Protein AF-A0A8J3QL32-F1 (afdb_monomer_lite)

Foldseek 3Di:
DDPDPVPPPQDAQPPPRDTCVFFPWDDDPPDGIHTQQNVQVVVVVVCVVVVHDAPVVGSPVVGDTDD

Radius of gyration: 14.71 Å; chains: 1; bounding box: 38×20×43 Å

Organism: NCBI:txid556532

pLDDT: mean 77.41, std 13.1, range [40.88, 90.94]

InterPro domains:
  IPR010603 ATP-dependent Clp protease ATP-binding subunit ClpX, zinc ribbon domain [PF06689] (12-47)
  IPR038366 Zinc finger, ClpX C4-type superfamily [G3DSA:6.20.220.10] (4-50)
  IPR059188 ClpX-like, zinc ribbon domain [PS51902] (1-54)

Structure (mmCIF, N/CA/C/O backbone):
data_AF-A0A8J3QL32-F1
#
_entry.id   AF-A0A8J3QL32-F1
#
loop_
_atom_site.group_PDB
_atom_site.id
_atom_site.type_symbol
_atom_site.label_atom_id
_atom_site.label_alt_id
_atom_site.label_comp_id
_atom_site.label_asym_id
_atom_site.label_entity_id
_atom_site.label_seq_id
_atom_site.pdbx_PDB_ins_code
_atom_site.Cartn_x
_atom_site.Cartn_y
_atom_site.Cartn_z
_atom_site.occupancy
_atom_site.B_iso_or_equiv
_atom_site.auth_seq_id
_atom_site.auth_comp_id
_atom_site.auth_asym_id
_atom_site.auth_atom_id
_atom_site.pdbx_PDB_model_num
ATOM 1 N N . MET A 1 1 ? 21.370 14.260 -26.216 1.00 40.88 1 MET A N 1
ATOM 2 C CA . MET A 1 1 ? 20.653 12.978 -26.089 1.00 40.88 1 MET A CA 1
ATOM 3 C C . MET A 1 1 ? 19.226 13.346 -25.777 1.00 40.88 1 MET A C 1
ATOM 5 O O . MET A 1 1 ? 19.010 14.048 -24.802 1.00 40.88 1 MET A O 1
ATOM 9 N N . VAL A 1 2 ? 18.314 13.057 -26.698 1.00 48.25 2 VAL A N 1
ATOM 10 C CA . VAL A 1 2 ? 16.890 13.323 -26.506 1.00 48.25 2 VAL A CA 1
ATOM 11 C C . VAL A 1 2 ? 16.378 12.318 -25.478 1.00 48.25 2 VAL A C 1
ATOM 13 O O . VAL A 1 2 ? 16.511 11.116 -25.694 1.00 48.25 2 VAL A O 1
ATOM 16 N N . ASP A 1 3 ? 15.884 12.807 -24.342 1.00 47.69 3 ASP A N 1
ATOM 17 C CA . ASP A 1 3 ? 15.071 12.010 -23.428 1.00 47.69 3 ASP A CA 1
ATOM 18 C C . ASP A 1 3 ? 13.835 11.558 -24.208 1.00 47.69 3 ASP A C 1
ATOM 20 O O . ASP A 1 3 ? 12.960 12.350 -24.561 1.00 47.69 3 ASP A O 1
ATOM 24 N N . ASP A 1 4 ? 13.847 10.282 -24.574 1.00 47.84 4 ASP A N 1
ATOM 25 C CA . ASP A 1 4 ? 12.771 9.606 -25.271 1.00 47.84 4 ASP A CA 1
ATOM 26 C C . ASP A 1 4 ? 11.529 9.566 -24.356 1.00 47.84 4 ASP A C 1
ATOM 28 O O . ASP A 1 4 ? 11.580 8.966 -23.279 1.00 47.84 4 ASP A O 1
ATOM 32 N N . PRO A 1 5 ? 10.398 10.184 -24.741 1.00 49.47 5 PRO A N 1
ATOM 33 C CA . PRO A 1 5 ? 9.201 10.239 -23.901 1.00 49.47 5 PRO A CA 1
ATOM 34 C C .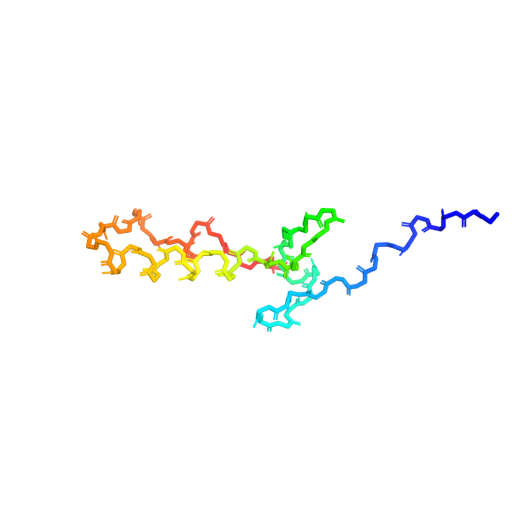 PRO A 1 5 ? 8.516 8.872 -23.733 1.00 49.47 5 PRO A C 1
ATOM 36 O O . PRO A 1 5 ? 7.552 8.767 -22.979 1.00 49.47 5 PRO A O 1
ATOM 39 N N . SER A 1 6 ? 8.994 7.818 -24.404 1.00 49.50 6 SER A N 1
ATOM 40 C CA . SER A 1 6 ? 8.546 6.431 -24.212 1.00 49.50 6 SER A CA 1
ATOM 41 C C . SER A 1 6 ? 9.228 5.760 -23.017 1.00 49.50 6 SER A C 1
ATOM 43 O O . SER A 1 6 ? 8.829 4.666 -22.619 1.00 49.50 6 SER A O 1
ATOM 45 N N . GLN A 1 7 ? 10.198 6.425 -22.384 1.00 48.47 7 GLN A N 1
ATOM 46 C CA . GLN A 1 7 ? 10.842 5.990 -21.149 1.00 48.47 7 GLN A CA 1
ATOM 47 C C . GLN A 1 7 ? 9.983 6.302 -19.908 1.00 48.47 7 GLN A C 1
ATOM 49 O O . GLN A 1 7 ? 10.491 6.662 -18.848 1.00 48.47 7 GLN A O 1
ATOM 54 N N . PHE A 1 8 ? 8.661 6.109 -20.002 1.00 50.84 8 PHE A N 1
ATOM 55 C CA . PHE A 1 8 ? 7.852 5.792 -18.824 1.00 50.84 8 PHE A CA 1
ATOM 56 C C . PHE A 1 8 ? 8.275 4.397 -18.373 1.00 50.84 8 PHE A C 1
ATOM 58 O O . PHE A 1 8 ? 7.602 3.405 -18.654 1.00 50.84 8 PHE A O 1
ATOM 65 N N . SER A 1 9 ? 9.458 4.346 -17.759 1.00 59.78 9 SER A N 1
ATOM 66 C CA . SER A 1 9 ? 10.138 3.162 -17.268 1.00 59.78 9 SER A CA 1
ATOM 67 C C . SER A 1 9 ? 9.122 2.247 -16.619 1.00 59.78 9 SER A C 1
ATOM 69 O O . SER A 1 9 ? 8.214 2.714 -15.928 1.00 59.78 9 SER A O 1
ATOM 71 N N . ASP A 1 10 ? 9.232 0.953 -16.877 1.00 68.62 10 ASP A N 1
ATOM 72 C CA . ASP A 1 10 ? 8.318 -0.022 -16.317 1.00 68.62 10 ASP A CA 1
ATOM 73 C C . ASP A 1 10 ? 8.529 -0.081 -14.797 1.00 68.62 10 ASP A C 1
ATOM 75 O O . ASP A 1 10 ? 9.381 -0.798 -14.278 1.00 68.62 10 ASP A O 1
ATOM 79 N N . VAL A 1 11 ? 7.837 0.810 -14.087 1.00 77.06 11 VAL A N 1
ATOM 80 C CA . VAL A 1 11 ? 8.053 1.048 -12.669 1.00 77.06 11 VAL A CA 1
ATOM 81 C C . VAL A 1 11 ? 7.300 -0.021 -11.902 1.00 77.06 11 VAL A C 1
ATOM 83 O O . VAL A 1 11 ? 6.070 -0.101 -11.956 1.00 77.06 11 VAL A O 1
ATOM 86 N N . THR A 1 12 ? 8.048 -0.821 -11.155 1.00 85.00 12 THR A N 1
ATOM 87 C CA . THR A 1 12 ? 7.512 -1.855 -10.281 1.00 85.00 12 THR A CA 1
ATOM 88 C C . THR A 1 12 ? 7.409 -1.354 -8.850 1.00 85.00 12 THR A C 1
ATOM 90 O O . THR A 1 12 ? 8.232 -0.583 -8.354 1.00 85.00 12 THR A O 1
ATOM 93 N N . CYS A 1 13 ? 6.362 -1.793 -8.159 1.00 86.88 13 CYS A N 1
ATOM 94 C CA . CYS A 1 13 ? 6.243 -1.554 -6.733 1.00 86.88 13 CYS A CA 1
ATOM 95 C C . CYS A 1 13 ? 7.295 -2.367 -5.973 1.00 86.88 13 CYS A C 1
ATOM 97 O O . CYS A 1 13 ? 7.312 -3.590 -6.072 1.00 86.88 13 CYS A O 1
ATOM 99 N N . SER A 1 14 ? 8.089 -1.715 -5.128 1.00 85.94 14 SER A N 1
ATOM 100 C CA . SER A 1 14 ? 9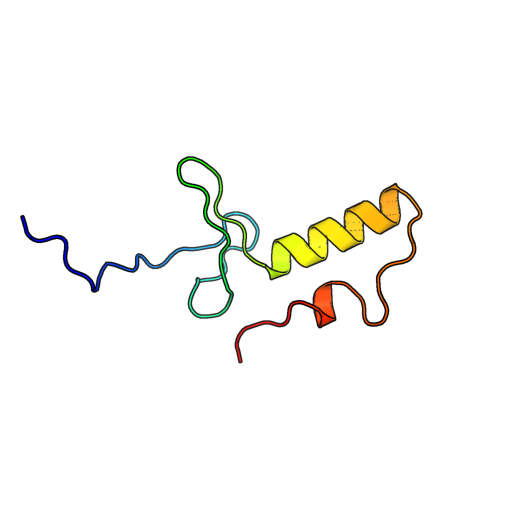.101 -2.378 -4.299 1.00 85.94 14 SER A CA 1
ATOM 101 C C . SER A 1 14 ? 8.509 -3.317 -3.236 1.00 85.94 14 SER A C 1
ATOM 103 O O . SER A 1 14 ? 9.224 -4.166 -2.722 1.00 85.94 14 SER A O 1
ATOM 105 N N . LEU A 1 15 ? 7.219 -3.181 -2.898 1.00 85.25 15 LEU A N 1
ATOM 106 C CA . LEU A 1 15 ? 6.549 -4.011 -1.886 1.00 85.25 15 LEU A CA 1
ATOM 107 C C . LEU A 1 15 ? 5.883 -5.260 -2.479 1.00 85.25 15 LEU A C 1
ATOM 109 O O . LEU A 1 15 ? 6.040 -6.349 -1.940 1.00 85.25 15 LEU A O 1
ATOM 113 N N . CYS A 1 16 ? 5.101 -5.116 -3.554 1.00 86.69 16 CYS A N 1
ATOM 114 C CA . CYS A 1 16 ? 4.351 -6.237 -4.144 1.00 86.69 16 CYS A CA 1
ATOM 115 C C . CYS A 1 16 ? 4.863 -6.699 -5.511 1.00 86.69 16 CYS A C 1
ATOM 117 O O . CYS A 1 16 ? 4.327 -7.662 -6.049 1.00 86.69 16 CYS A O 1
ATOM 119 N N . GLY A 1 17 ? 5.830 -5.999 -6.106 1.00 84.44 17 GLY A N 1
ATOM 120 C CA . GLY A 1 17 ? 6.388 -6.321 -7.421 1.00 84.44 17 GLY A CA 1
ATOM 121 C C . GLY A 1 17 ? 5.496 -5.983 -8.621 1.00 84.44 17 GLY A C 1
ATOM 122 O O . GLY A 1 17 ? 5.922 -6.177 -9.752 1.00 84.44 17 GLY A O 1
ATOM 123 N N . ARG A 1 18 ? 4.274 -5.468 -8.417 1.00 84.94 18 ARG A N 1
ATOM 124 C CA . ARG A 1 18 ? 3.338 -5.149 -9.515 1.00 84.94 18 ARG A CA 1
ATOM 125 C C . ARG A 1 18 ? 3.822 -3.989 -10.377 1.00 84.94 18 ARG A C 1
ATOM 127 O O . ARG A 1 18 ? 4.381 -3.024 -9.850 1.00 84.94 18 ARG A O 1
ATOM 134 N N . HIS A 1 19 ? 3.514 -4.050 -11.669 1.00 83.75 19 HIS A N 1
ATOM 135 C CA . HIS A 1 19 ? 3.871 -3.022 -12.643 1.00 83.75 19 HIS A CA 1
ATOM 136 C C . HIS A 1 19 ? 2.906 -1.828 -12.633 1.00 83.75 19 HIS A C 1
ATOM 138 O O . HIS A 1 19 ? 1.702 -1.979 -12.416 1.00 83.75 19 HIS A O 1
ATOM 144 N N . ASN A 1 20 ? 3.411 -0.630 -12.949 1.00 80.75 20 ASN A N 1
ATOM 145 C CA . ASN A 1 20 ? 2.629 0.613 -13.077 1.00 80.75 20 ASN A CA 1
ATOM 146 C C . ASN A 1 20 ? 1.454 0.541 -14.087 1.00 80.75 20 ASN A C 1
ATOM 148 O O . ASN A 1 20 ? 0.546 1.389 -14.081 1.00 80.75 20 ASN A O 1
ATOM 152 N N . ARG A 1 21 ? 1.469 -0.475 -14.956 1.00 80.81 21 ARG A N 1
ATOM 153 C CA . ARG A 1 21 ? 0.393 -0.815 -15.891 1.00 80.81 21 ARG A CA 1
ATOM 154 C C . ARG A 1 21 ? -0.838 -1.352 -15.158 1.00 80.81 21 ARG A C 1
ATOM 156 O O . ARG A 1 21 ? -1.945 -0.925 -15.458 1.00 80.81 21 ARG A O 1
ATOM 163 N N . GLU A 1 22 ? -0.640 -2.195 -14.145 1.00 80.50 22 GLU A N 1
ATOM 164 C CA . GLU A 1 22 ? -1.707 -2.828 -13.351 1.00 80.50 22 GLU A CA 1
ATOM 165 C C . GLU A 1 22 ? -2.151 -1.967 -12.155 1.00 80.50 22 GLU A C 1
ATOM 167 O O . GLU A 1 22 ? -3.274 -2.067 -11.657 1.00 80.50 22 GLU A O 1
ATOM 172 N N . VAL A 1 23 ? -1.257 -1.115 -11.649 1.00 82.88 23 VAL A N 1
ATOM 173 C CA . VAL A 1 23 ? -1.480 -0.320 -10.433 1.00 82.88 23 VAL A CA 1
ATOM 174 C C . VAL A 1 23 ? -1.013 1.113 -10.624 1.00 82.88 23 VAL A C 1
ATOM 176 O O . VAL A 1 23 ? -0.030 1.347 -11.319 1.00 82.88 23 VAL A O 1
ATOM 179 N N . ARG A 1 24 ? -1.654 2.116 -9.999 1.00 82.50 24 ARG A N 1
ATOM 180 C CA . ARG A 1 24 ? -0.969 3.420 -9.895 1.00 82.50 24 ARG A CA 1
ATOM 181 C C . ARG A 1 24 ? 0.116 3.304 -8.833 1.00 82.50 24 ARG A C 1
ATOM 183 O O . ARG A 1 24 ? -0.116 2.828 -7.716 1.00 82.50 24 ARG A O 1
ATOM 190 N N . VAL A 1 25 ? 1.306 3.717 -9.235 1.00 80.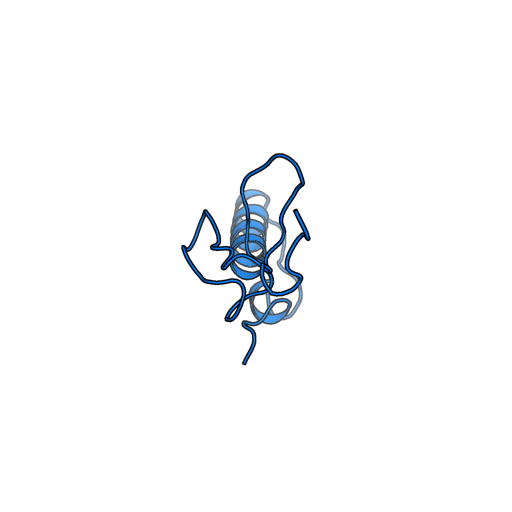81 25 VAL A N 1
ATOM 191 C CA . VAL A 1 25 ? 2.489 3.801 -8.392 1.00 80.81 25 VAL A CA 1
ATOM 192 C C . VAL A 1 25 ? 2.614 5.217 -7.849 1.00 80.81 25 VAL A C 1
ATOM 194 O O . VAL A 1 25 ? 2.361 6.194 -8.550 1.00 80.81 25 VAL A O 1
ATOM 197 N N . VAL A 1 26 ? 2.981 5.306 -6.582 1.00 77.50 26 VAL A N 1
ATOM 198 C CA . VAL A 1 26 ? 3.380 6.516 -5.882 1.00 77.50 26 VAL A CA 1
ATOM 199 C C . VAL A 1 26 ? 4.900 6.444 -5.794 1.00 77.50 26 VAL A C 1
ATOM 201 O O . VAL A 1 26 ? 5.457 5.661 -5.024 1.00 77.50 26 VAL A O 1
ATOM 204 N N . ALA A 1 27 ? 5.565 7.201 -6.661 1.00 75.12 27 ALA A N 1
ATOM 205 C CA . ALA A 1 27 ? 7.015 7.329 -6.674 1.00 75.12 27 ALA A CA 1
ATOM 206 C C . ALA A 1 27 ? 7.398 8.667 -6.037 1.00 75.12 27 ALA A C 1
ATOM 208 O O . ALA A 1 27 ? 6.811 9.701 -6.357 1.00 75.12 27 ALA A O 1
ATOM 209 N N . THR A 1 28 ? 8.381 8.650 -5.143 1.00 65.12 28 THR A N 1
ATOM 210 C CA . THR A 1 28 ? 9.046 9.867 -4.669 1.00 65.12 28 THR A CA 1
ATOM 211 C C . THR A 1 28 ? 10.367 10.026 -5.416 1.00 65.12 28 THR A C 1
ATOM 213 O O . THR A 1 28 ? 10.934 9.050 -5.903 1.00 65.12 28 THR A O 1
ATOM 216 N N . SER A 1 29 ? 10.869 11.255 -5.532 1.00 69.88 29 SER A N 1
ATOM 217 C CA . SER A 1 29 ? 12.094 11.556 -6.289 1.00 69.88 29 SER A CA 1
ATOM 218 C C . SER A 1 29 ? 13.358 10.878 -5.740 1.00 69.88 29 SER A C 1
ATOM 220 O O . SER A 1 29 ? 14.354 10.800 -6.453 1.00 69.88 29 SER A O 1
ATOM 222 N N . ALA A 1 30 ? 13.334 10.384 -4.498 1.00 73.19 30 ALA A N 1
ATOM 223 C CA . ALA A 1 30 ? 14.479 9.760 -3.835 1.00 73.19 30 ALA A CA 1
ATOM 224 C C . ALA A 1 30 ? 14.062 8.663 -2.833 1.00 73.19 30 ALA A C 1
ATOM 226 O O . ALA A 1 30 ? 14.594 8.595 -1.726 1.00 73.19 30 ALA A O 1
ATOM 227 N N . GLY A 1 31 ? 13.080 7.822 -3.174 1.00 74.88 31 GLY A N 1
ATOM 228 C CA . GLY A 1 31 ? 12.580 6.805 -2.246 1.00 74.88 31 GLY A CA 1
ATOM 229 C C . GLY A 1 31 ? 11.968 5.569 -2.905 1.00 74.88 31 GLY A C 1
ATOM 230 O O . GLY A 1 31 ? 11.883 5.488 -4.132 1.00 74.88 31 GLY A O 1
ATOM 231 N N . PRO A 1 32 ? 11.564 4.579 -2.085 1.00 79.44 32 PRO A N 1
ATOM 232 C CA . PRO A 1 32 ? 10.961 3.348 -2.572 1.00 79.44 32 PRO A CA 1
ATOM 233 C C . PRO 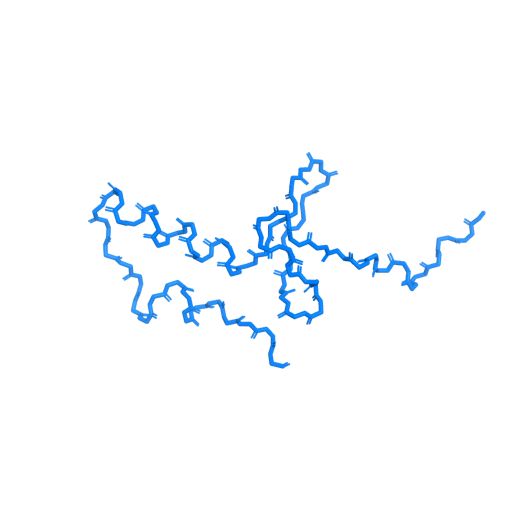A 1 32 ? 9.656 3.644 -3.306 1.00 79.44 32 PRO A C 1
ATOM 235 O O . PRO A 1 32 ? 8.866 4.499 -2.899 1.00 79.44 32 PRO A O 1
ATOM 238 N N . ILE A 1 33 ? 9.417 2.901 -4.382 1.00 85.25 33 ILE A N 1
ATOM 239 C CA . ILE A 1 33 ? 8.227 3.081 -5.204 1.00 85.25 33 ILE A CA 1
ATOM 240 C C . ILE A 1 33 ? 7.135 2.173 -4.653 1.00 85.25 33 ILE A C 1
ATOM 242 O O . ILE A 1 33 ? 7.237 0.944 -4.683 1.00 85.25 33 ILE A O 1
ATOM 246 N N . VAL A 1 34 ? 6.066 2.773 -4.137 1.00 87.81 34 VAL A N 1
ATOM 247 C CA . VAL A 1 34 ? 4.961 2.036 -3.523 1.00 87.81 34 VAL A CA 1
ATOM 248 C C . VAL A 1 34 ? 3.717 2.155 -4.386 1.00 87.81 34 VAL A C 1
ATOM 250 O O . VAL A 1 34 ? 3.392 3.228 -4.875 1.00 87.81 34 VAL A O 1
ATOM 253 N N . CYS A 1 35 ? 2.997 1.061 -4.616 1.00 88.56 35 CYS A N 1
ATOM 254 C CA . CYS A 1 35 ? 1.719 1.148 -5.304 1.00 88.56 35 CYS A CA 1
ATOM 255 C C . CYS A 1 35 ? 0.593 1.463 -4.332 1.00 88.56 35 CYS A C 1
ATOM 257 O O . CYS A 1 35 ? 0.637 1.144 -3.145 1.00 88.56 35 CYS A O 1
ATOM 259 N N . GLN A 1 36 ? -0.467 2.022 -4.887 1.00 86.62 36 GLN A N 1
ATOM 260 C CA . GLN A 1 36 ? -1.682 2.337 -4.162 1.00 86.62 36 GLN A CA 1
ATOM 261 C C . GLN A 1 36 ? -2.303 1.164 -3.383 1.00 86.62 36 GLN A C 1
ATOM 263 O O . GLN A 1 36 ? -2.866 1.362 -2.313 1.00 86.62 36 GLN A O 1
ATOM 268 N N . VAL A 1 37 ? -2.170 -0.067 -3.888 1.00 88.06 37 VAL A N 1
ATOM 269 C CA . VAL A 1 37 ? -2.698 -1.269 -3.227 1.00 88.06 37 VAL A CA 1
ATOM 270 C C . VAL A 1 37 ? -1.893 -1.591 -1.979 1.00 88.06 37 VAL A C 1
ATOM 272 O O . VAL A 1 37 ? -2.455 -1.948 -0.950 1.00 88.06 37 VAL A O 1
ATOM 275 N N . CYS A 1 38 ? -0.570 -1.444 -2.051 1.00 88.88 38 CYS A N 1
ATOM 276 C CA . CYS A 1 38 ? 0.280 -1.585 -0.879 1.00 88.88 38 CYS A CA 1
ATOM 277 C C . CYS A 1 38 ? -0.021 -0.494 0.147 1.00 88.88 38 CYS A C 1
ATOM 279 O O . CYS A 1 38 ? -0.111 -0.808 1.324 1.00 88.88 38 CYS A O 1
ATOM 281 N N . VAL A 1 39 ? -0.260 0.748 -0.289 1.00 88.06 39 VAL A N 1
ATOM 282 C CA . VAL A 1 39 ? -0.682 1.830 0.615 1.00 88.06 39 VAL A CA 1
ATOM 283 C C . VAL A 1 39 ? -2.007 1.490 1.303 1.00 88.06 39 VAL A C 1
ATOM 285 O O . VAL A 1 39 ? -2.103 1.643 2.516 1.00 88.06 39 VAL A O 1
ATOM 288 N N . ALA A 1 40 ? -2.996 0.974 0.568 1.00 88.88 40 ALA A N 1
ATOM 289 C CA . ALA A 1 40 ? -4.278 0.560 1.138 1.00 88.88 40 ALA A CA 1
ATOM 290 C C . ALA A 1 40 ? -4.115 -0.540 2.198 1.00 88.88 40 ALA A C 1
ATOM 292 O O . ALA A 1 40 ? -4.650 -0.417 3.295 1.00 88.88 40 ALA A O 1
ATOM 293 N N . LYS A 1 41 ? -3.310 -1.570 1.911 1.00 88.62 41 LYS A N 1
ATOM 294 C CA . LYS A 1 41 ? -3.006 -2.630 2.883 1.00 88.62 41 LYS A CA 1
ATOM 295 C C . LYS A 1 41 ? -2.257 -2.108 4.106 1.00 88.62 41 LYS A C 1
ATOM 297 O O . LYS A 1 41 ? -2.553 -2.517 5.220 1.00 88.62 41 LYS A O 1
ATOM 302 N N . CYS A 1 42 ? -1.296 -1.205 3.915 1.00 90.00 42 CYS A N 1
ATOM 303 C CA . CYS A 1 42 ? -0.600 -0.573 5.032 1.00 90.00 42 CYS A CA 1
ATOM 304 C C . CYS A 1 42 ? -1.571 0.226 5.905 1.00 90.00 42 CYS A C 1
ATOM 306 O O . CYS A 1 42 ? -1.483 0.132 7.121 1.00 90.00 42 CYS A O 1
ATOM 308 N N . ALA A 1 43 ? -2.510 0.964 5.308 1.00 88.31 43 ALA A N 1
ATOM 309 C CA . ALA A 1 43 ? -3.530 1.694 6.053 1.00 88.31 43 ALA A CA 1
ATOM 310 C C . ALA A 1 43 ? -4.454 0.755 6.849 1.00 88.31 43 ALA A C 1
ATOM 312 O O . ALA A 1 43 ? -4.744 1.040 8.003 1.00 88.31 43 ALA A O 1
ATOM 313 N N . GLU A 1 44 ? -4.845 -0.394 6.283 1.00 89.19 44 GLU A N 1
ATOM 314 C CA . GLU A 1 44 ? -5.605 -1.428 7.010 1.00 89.19 44 GLU A CA 1
ATOM 315 C C . GLU A 1 44 ? -4.832 -1.965 8.220 1.00 89.19 44 GLU A C 1
ATOM 317 O O . GLU A 1 44 ? -5.407 -2.093 9.297 1.00 89.19 44 GLU A O 1
ATOM 322 N N . ILE A 1 45 ? -3.531 -2.230 8.063 1.00 90.06 45 ILE A N 1
ATOM 323 C CA . ILE A 1 45 ? -2.669 -2.666 9.170 1.00 90.06 45 ILE A CA 1
ATOM 324 C C . ILE A 1 45 ? -2.581 -1.568 10.233 1.00 90.06 45 ILE A C 1
ATOM 326 O O . ILE A 1 45 ? -2.760 -1.850 11.412 1.00 90.06 45 ILE A O 1
ATOM 330 N N . PHE A 1 46 ? -2.347 -0.313 9.837 1.00 89.81 46 PHE A N 1
ATOM 331 C CA . PHE A 1 46 ? -2.292 0.794 10.789 1.00 89.81 46 PHE A CA 1
ATOM 332 C C . PHE A 1 46 ? -3.593 0.921 11.573 1.00 89.81 46 PHE A C 1
ATOM 334 O O . PHE A 1 46 ? -3.535 0.978 12.796 1.00 89.81 46 PHE A O 1
ATOM 341 N N . ASP A 1 47 ? -4.745 0.898 10.904 1.00 90.12 47 ASP A N 1
ATOM 342 C CA . ASP A 1 47 ? -6.047 0.970 11.567 1.00 90.12 47 ASP A CA 1
ATOM 343 C C . ASP A 1 47 ? -6.241 -0.163 12.582 1.00 90.12 47 ASP A C 1
ATOM 345 O O . ASP A 1 47 ? -6.731 0.086 13.683 1.00 90.12 47 ASP A O 1
ATOM 349 N N . GLN A 1 48 ? -5.808 -1.386 12.254 1.00 87.25 48 GLN A N 1
ATOM 350 C CA . GLN A 1 48 ? -5.844 -2.521 13.181 1.00 87.25 48 GLN A CA 1
ATOM 351 C C . GLN A 1 48 ? -4.958 -2.295 14.411 1.00 87.25 48 GLN A C 1
ATOM 353 O O . GLN A 1 48 ? -5.405 -2.534 15.531 1.00 87.25 48 GLN A O 1
ATOM 358 N N . GLU A 1 49 ? -3.735 -1.799 14.216 1.00 90.12 49 GLU A N 1
ATOM 359 C CA . GLU A 1 49 ? -2.775 -1.553 15.299 1.00 90.12 49 GLU A CA 1
ATOM 360 C C . GLU A 1 49 ? -3.207 -0.399 16.215 1.00 90.12 49 GLU A C 1
ATOM 362 O O . GLU A 1 49 ? -3.028 -0.464 17.431 1.00 90.12 49 GLU A O 1
ATOM 367 N N . VAL A 1 50 ? -3.800 0.661 15.654 1.00 90.94 50 VAL A N 1
ATOM 368 C CA . VAL A 1 50 ? -4.262 1.824 16.431 1.00 90.94 50 VAL A CA 1
ATOM 369 C C . VAL A 1 50 ? -5.713 1.708 16.909 1.00 90.94 50 VAL A C 1
ATOM 371 O O . VAL A 1 50 ? -6.206 2.601 17.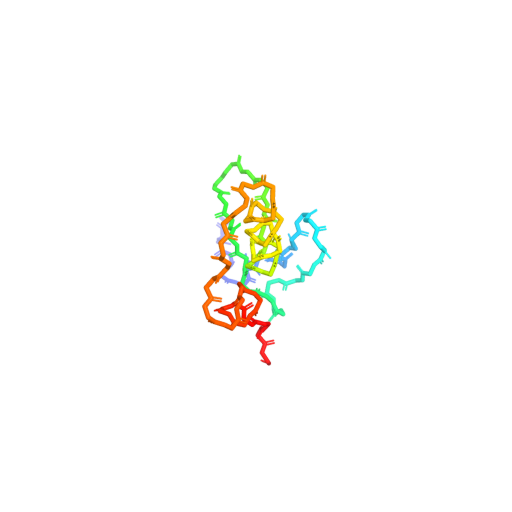598 1.00 90.94 50 VAL A O 1
ATOM 374 N N . GLY A 1 51 ? -6.406 0.617 16.570 1.00 86.94 51 GLY A N 1
ATOM 375 C CA . GLY A 1 51 ? -7.804 0.387 16.938 1.00 86.94 51 GLY A CA 1
ATOM 376 C C . GLY A 1 51 ? -8.786 1.354 16.270 1.00 86.94 51 GLY A C 1
ATOM 377 O O . GLY A 1 51 ? -9.855 1.630 16.820 1.00 86.94 51 GLY A O 1
ATOM 378 N N . LEU A 1 52 ? -8.434 1.896 15.102 1.00 86.75 52 LEU A N 1
ATOM 379 C CA . LEU A 1 52 ? -9.327 2.741 14.319 1.00 86.75 52 LEU A CA 1
ATOM 380 C C . LEU A 1 52 ? -10.274 1.882 13.485 1.00 86.75 52 LEU A C 1
ATOM 382 O O . LEU A 1 52 ? -9.937 0.807 12.995 1.00 86.75 52 LEU A O 1
ATOM 386 N N . THR A 1 53 ? -11.498 2.376 13.316 1.00 82.56 53 THR A N 1
ATOM 387 C CA . THR A 1 53 ? -12.437 1.752 12.386 1.00 82.56 53 THR A CA 1
ATOM 388 C C . THR A 1 53 ? -12.076 2.190 10.966 1.00 82.56 53 THR A C 1
ATOM 390 O O . THR A 1 53 ? -12.032 3.400 10.721 1.00 82.56 53 THR A O 1
ATOM 393 N N . PRO A 1 54 ? -11.847 1.253 10.028 1.00 77.31 54 PRO A N 1
ATOM 394 C CA . PRO A 1 54 ? -11.545 1.611 8.651 1.00 77.31 54 PRO A CA 1
ATOM 395 C C . PRO A 1 54 ? -12.728 2.348 8.006 1.00 77.31 54 PRO A C 1
ATOM 397 O O . PRO A 1 54 ? -13.875 2.213 8.450 1.00 77.31 54 PRO A O 1
ATOM 400 N N . PRO A 1 55 ? -12.489 3.122 6.932 1.00 80.25 55 PRO A N 1
ATOM 401 C CA . PRO A 1 55 ? -13.559 3.795 6.207 1.00 80.25 55 PRO A CA 1
ATOM 402 C C . PRO A 1 55 ? -14.593 2.788 5.684 1.00 80.25 55 PRO A C 1
ATOM 404 O O . PRO A 1 55 ? -14.270 1.632 5.412 1.00 80.25 55 PRO A O 1
ATOM 407 N N . VAL A 1 56 ? -15.839 3.236 5.496 1.00 78.81 56 VAL A N 1
ATOM 408 C CA . VAL A 1 56 ? -16.903 2.420 4.886 1.00 78.81 56 VAL A CA 1
ATOM 409 C C . VAL A 1 56 ? -16.432 1.829 3.550 1.00 78.81 56 VAL A C 1
ATOM 411 O O . VAL A 1 56 ? -16.036 2.564 2.646 1.00 78.81 56 VAL A O 1
ATOM 414 N N . GLY A 1 57 ? -16.439 0.496 3.451 1.00 75.62 57 GLY A N 1
ATOM 415 C CA . GLY A 1 57 ? -15.922 -0.255 2.297 1.00 75.62 57 GLY A CA 1
ATOM 416 C C . GLY A 1 57 ? -14.446 -0.679 2.383 1.00 75.62 57 GLY A C 1
ATOM 417 O O . GLY A 1 57 ? -14.004 -1.516 1.603 1.00 75.62 57 GLY A O 1
ATOM 418 N N . GLY A 1 58 ? -13.681 -0.177 3.356 1.00 82.25 58 GLY A N 1
ATOM 419 C CA . GLY A 1 58 ? -12.266 -0.501 3.550 1.00 82.25 58 GLY A CA 1
ATOM 420 C C . GLY A 1 58 ? -11.325 0.218 2.578 1.00 82.25 58 GLY A C 1
ATOM 421 O O . GLY A 1 58 ? -11.717 0.703 1.510 1.00 82.25 58 GLY A O 1
ATOM 422 N N . TRP A 1 59 ? -10.042 0.295 2.940 1.00 82.31 59 TRP A N 1
ATOM 423 C CA . TRP A 1 59 ? -9.038 0.972 2.111 1.00 82.31 59 TRP A CA 1
ATOM 424 C C . TRP A 1 59 ? -8.845 0.286 0.760 1.00 82.31 59 TRP A C 1
ATOM 426 O O . TRP A 1 59 ? -8.653 0.964 -0.252 1.00 82.31 59 TRP A O 1
ATOM 436 N N . SER A 1 60 ? -8.972 -1.041 0.720 1.00 77.50 60 SER A N 1
ATOM 437 C CA . SER A 1 60 ? -8.885 -1.822 -0.513 1.00 77.50 60 SER A CA 1
ATOM 438 C C . SER A 1 60 ? -9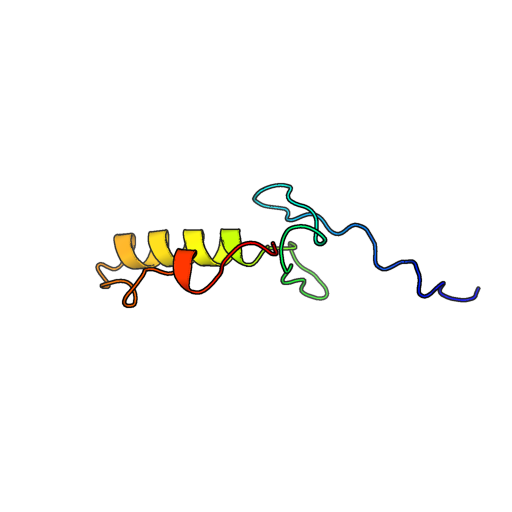.983 -1.491 -1.537 1.00 77.50 60 SER A C 1
ATOM 440 O O . SER A 1 60 ? -9.702 -1.499 -2.735 1.00 77.50 60 SER A O 1
ATOM 442 N N . GLN A 1 61 ? -11.208 -1.139 -1.117 1.00 79.50 61 GLN A N 1
ATOM 443 C CA . GLN A 1 61 ? -12.241 -0.672 -2.060 1.00 79.50 61 GLN A CA 1
ATOM 444 C C . GLN A 1 61 ? -12.022 0.768 -2.499 1.00 79.50 61 GLN A C 1
ATOM 446 O O . GLN A 1 61 ? -12.321 1.117 -3.640 1.00 79.50 61 GLN A O 1
ATOM 451 N N . ARG A 1 62 ? -11.495 1.612 -1.607 1.00 77.88 62 ARG A N 1
ATOM 452 C CA . ARG A 1 62 ? -11.162 2.996 -1.947 1.00 77.88 62 ARG A CA 1
ATOM 453 C C . ARG A 1 62 ? -10.069 3.065 -3.012 1.00 77.88 62 ARG A C 1
ATOM 455 O O . ARG A 1 62 ? -10.036 4.031 -3.773 1.00 77.88 62 ARG A O 1
ATOM 462 N N . TRP A 1 63 ? -9.199 2.054 -3.075 1.00 77.19 63 TRP A N 1
ATOM 463 C CA . TRP A 1 63 ? -8.099 2.016 -4.028 1.00 77.19 63 TRP A CA 1
ATOM 464 C C . TRP A 1 63 ? -8.007 0.724 -4.861 1.00 77.19 63 TRP A C 1
ATOM 466 O O . TRP A 1 63 ? -7.089 -0.082 -4.677 1.00 77.19 63 TRP A O 1
ATOM 476 N N . PRO A 1 64 ? -8.913 0.542 -5.841 1.00 72.44 64 PRO A N 1
ATOM 477 C CA . PRO A 1 64 ? -8.940 -0.656 -6.673 1.00 72.44 64 PRO A CA 1
ATOM 478 C C . PRO A 1 64 ? -7.739 -0.731 -7.631 1.00 72.44 64 PRO A C 1
ATOM 480 O O . PRO A 1 64 ? -7.091 0.273 -7.945 1.00 72.44 64 PRO A O 1
ATOM 483 N N . LEU A 1 65 ? -7.440 -1.942 -8.111 1.00 73.06 65 LEU A N 1
ATOM 484 C CA . LEU A 1 65 ? -6.511 -2.172 -9.225 1.00 73.06 65 LEU A CA 1
ATOM 485 C C . LEU A 1 65 ? -7.005 -1.443 -10.483 1.00 73.06 65 LEU A C 1
ATOM 487 O O . LEU A 1 65 ? -8.208 -1.229 -10.643 1.00 73.06 65 LEU A O 1
ATOM 491 N N . LYS A 1 66 ? -6.091 -1.062 -11.384 1.00 69.56 66 LYS A N 1
ATOM 492 C CA . LYS A 1 66 ? -6.517 -0.635 -12.721 1.00 69.56 66 LYS A CA 1
ATOM 493 C C . LYS A 1 66 ? -7.091 -1.876 -13.416 1.00 69.56 66 LYS A C 1
ATOM 495 O O . LYS A 1 66 ? -6.407 -2.895 -13.463 1.00 69.56 66 LYS A O 1
ATOM 500 N N . SER A 1 67 ? -8.353 -1.807 -13.845 1.00 55.03 67 SER A N 1
ATOM 501 C CA . SER A 1 67 ? -8.960 -2.827 -14.715 1.00 55.03 67 SER A CA 1
ATOM 502 C C . SER A 1 67 ? -8.342 -2.803 -16.102 1.00 55.03 67 SER A C 1
ATOM 504 O O . SER A 1 67 ? -7.963 -1.694 -16.545 1.00 55.03 67 SER A O 1
#

Sequence (67 aa):
MVDDPSQFSDVTCSLCGRHNREVRVVATSAGPIVCQVCVAKCAEIFDQEVGLTPPVGGWSQRWPLKS

Secondary structure (DSSP, 8-state):
----TT----PBPTTT--BTTTS-EE--TTS--EEHHHHHHHHHHHHHHHTPPPPTTHHHHHSPPP-